Protein AF-A0A183HFY5-F1 (afdb_monomer)

Radius of gyration: 20.42 Å; Cα contacts (8 Å, |Δi|>4): 130; chains: 1; bounding box: 61×37×56 Å

Secondary structure (DSSP, 8-state):
---------PEEEEEEEE-SSEEEEEEEEE-GGG-BTTB--EEEEEEEEEE-------SSHHHHHHHHHHHHHHHHHHHHHHHS---HHHHHHHHHHHHHHHHHHHHHS-TT-H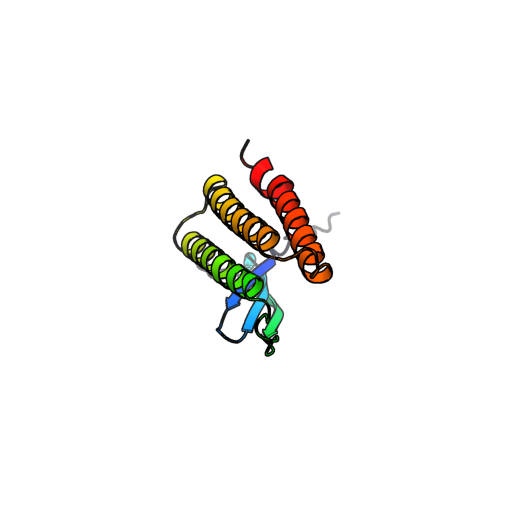HHHHHHHHHHHHHHHHIIIIIGGG--

Sequence (140 aa):
MQFCRSKFKAMRYAAVDASTSEIVVALSDIDETRSTDNVPIGNLVRAVSIKYVNQTIFKHPAMQLLVHESHSIFCRAQHNAKVLTLTVPDVLSYSLQYRSIIRSTLSMIPVSEFEIKESLATAELIWSLIEAIFIKTHGI

InterPro domains:
  IPR011502 Nucleoporin Nup85-like [PF07575] (55-137)

Organism: NCBI:txid387005

Nearest PDB structures (foldseek):
  7tdz-assembly1_C  TM=5.143E-01  e=2.577E-04  Xenopus laevis
  7wb4-assembly1_B  TM=5.418E-01  e=1.194E-03  Xenopus laevis
  4jgw-assembly1_A  TM=2.242E-01  e=2.886E-02  Mus musculus
  5jpq-assembly1_c  TM=5.428E-01  e=3.046E+00  Thermochaetoides thermophila
  1p35-assembly2_B-2  TM=3.690E-01  e=1.186E+00  Autographa californica nucleopolyhedrovirus

Mean predicted aligned error: 13.55 Å

Solvent-accessible surface area (backbone atoms only — not comparable to full-atom values): 8312 Å² total; per-residue (Å²): 135,83,85,82,78,81,75,78,74,69,49,77,46,77,48,75,51,76,59,100,55,33,38,38,41,37,34,27,40,38,40,74,90,68,37,58,95,88,47,84,37,59,49,80,73,48,74,47,76,50,65,63,63,91,63,75,70,57,84,50,68,53,55,42,49,41,50,54,57,44,49,54,51,52,53,50,52,53,52,45,55,75,76,40,89,74,48,62,70,56,54,48,51,54,50,51,54,47,51,50,45,52,54,54,34,54,72,69,50,56,79,89,48,46,71,64,44,50,55,50,50,52,50,51,51,54,47,54,49,49,44,51,69,71,44,55,65,71,68,113

Foldseek 3Di:
DDDPPPPPPFDKDWDWDDDPFWIKIWIWGWDPVPDDPNPTDTGTPDIDIDTPDPDPCPPDPLVNVLVVQLVVLVVVVVVCVVVHPDDLVNVLVSLVSNLVSLVVSLVVDDVVPVVVNVVSVVVSVVSVVCCVPPRVVVVD

pLDDT: mean 79.91, std 15.36, range [27.16, 94.5]

Structure (mmCIF, N/CA/C/O backbone):
data_AF-A0A183HFY5-F1
#
_entry.id   AF-A0A183HFY5-F1
#
loop_
_atom_site.group_PDB
_atom_site.id
_atom_site.type_symbol
_atom_site.label_atom_id
_atom_site.label_alt_id
_atom_site.label_comp_id
_atom_site.label_asym_id
_atom_site.label_entity_id
_atom_site.label_seq_id
_atom_site.pdbx_PDB_ins_code
_atom_site.Cartn_x
_atom_site.Cartn_y
_atom_site.Cartn_z
_atom_site.occupancy
_atom_site.B_iso_or_equiv
_atom_site.auth_seq_id
_atom_site.auth_comp_id
_atom_site.auth_asym_id
_atom_site.auth_atom_id
_atom_site.pdbx_PDB_model_num
ATOM 1 N N . MET A 1 1 ? 45.552 -25.638 -18.130 1.00 29.98 1 MET A N 1
ATOM 2 C CA . MET A 1 1 ? 45.047 -24.464 -18.871 1.00 29.98 1 MET A CA 1
ATOM 3 C C . MET A 1 1 ? 43.527 -24.526 -18.914 1.00 29.98 1 MET A C 1
ATOM 5 O O . MET A 1 1 ? 42.991 -25.563 -19.265 1.00 29.98 1 MET A O 1
ATOM 9 N N . GLN A 1 2 ? 42.901 -23.446 -18.436 1.00 30.80 2 GLN A N 1
ATOM 10 C CA . GLN A 1 2 ? 41.511 -22.985 -18.596 1.00 30.80 2 GLN A CA 1
ATOM 11 C C . GLN A 1 2 ? 40.372 -24.002 -18.806 1.00 30.80 2 GLN A C 1
ATOM 13 O O . GLN A 1 2 ? 40.044 -24.385 -19.923 1.00 30.80 2 GLN A O 1
ATOM 18 N N . PHE A 1 3 ? 39.632 -24.259 -17.722 1.00 27.16 3 PHE A N 1
ATOM 19 C CA . PHE A 1 3 ? 38.181 -24.440 -17.798 1.00 27.16 3 PHE A CA 1
ATOM 20 C C . PHE A 1 3 ? 37.525 -23.051 -17.827 1.00 27.16 3 PHE A C 1
ATOM 22 O O . PHE A 1 3 ? 37.429 -22.386 -16.795 1.00 27.16 3 PHE A O 1
ATOM 29 N N . CYS A 1 4 ? 37.064 -22.601 -18.994 1.00 30.91 4 CYS A N 1
ATOM 30 C CA . CYS A 1 4 ? 36.167 -21.449 -19.086 1.00 30.91 4 CYS A CA 1
ATOM 31 C C . CYS A 1 4 ? 34.761 -21.868 -18.632 1.00 30.91 4 CYS A C 1
ATOM 33 O O . CYS A 1 4 ? 33.968 -22.383 -19.415 1.00 30.91 4 CYS A O 1
ATOM 35 N N . ARG A 1 5 ? 34.433 -21.646 -17.353 1.00 32.53 5 ARG A N 1
ATOM 36 C CA . ARG A 1 5 ? 33.036 -21.606 -16.900 1.00 32.53 5 ARG A CA 1
ATOM 37 C C . ARG A 1 5 ? 32.451 -20.250 -17.280 1.00 32.53 5 ARG A C 1
ATOM 39 O O . ARG A 1 5 ? 32.616 -19.280 -16.547 1.00 32.53 5 ARG A O 1
ATOM 46 N N . SER A 1 6 ? 31.739 -20.204 -18.401 1.00 39.00 6 SER A N 1
ATOM 47 C CA . SER A 1 6 ? 30.746 -19.158 -18.626 1.00 39.00 6 SER A CA 1
ATOM 48 C C . SER A 1 6 ? 29.621 -19.350 -17.606 1.00 39.00 6 SER A C 1
ATOM 50 O O . SER A 1 6 ? 28.817 -20.274 -17.715 1.00 39.00 6 SER A O 1
ATOM 52 N N . LYS A 1 7 ? 29.608 -18.536 -16.547 1.00 43.38 7 LYS A N 1
ATOM 53 C CA . LYS A 1 7 ? 28.441 -18.397 -15.673 1.00 43.38 7 LYS A CA 1
ATOM 54 C C . LYS A 1 7 ? 27.588 -17.263 -16.234 1.00 43.38 7 LYS A C 1
ATOM 56 O O . LYS A 1 7 ? 27.646 -16.148 -15.722 1.00 43.38 7 LYS A O 1
ATOM 61 N N . PHE A 1 8 ? 26.796 -17.544 -17.267 1.00 49.91 8 PHE A N 1
ATOM 62 C CA . PHE A 1 8 ? 25.617 -16.720 -17.521 1.00 49.91 8 PHE A CA 1
ATOM 63 C C . PHE A 1 8 ? 24.715 -16.856 -16.291 1.00 49.91 8 PHE A C 1
ATOM 65 O O . PHE A 1 8 ? 24.263 -17.944 -15.933 1.00 49.91 8 PHE A O 1
ATOM 72 N N . LYS A 1 9 ? 24.566 -15.758 -15.554 1.00 53.03 9 LYS A N 1
ATOM 73 C CA . LYS A 1 9 ? 23.684 -15.672 -14.395 1.00 53.03 9 LYS A CA 1
ATOM 74 C C . LYS A 1 9 ? 22.259 -15.745 -14.941 1.00 53.03 9 LYS A C 1
ATOM 76 O O . LYS A 1 9 ? 21.808 -14.768 -15.522 1.00 53.03 9 LYS A O 1
ATOM 81 N N . ALA A 1 10 ? 21.589 -16.891 -14.795 1.00 58.78 10 ALA A N 1
ATOM 82 C CA . ALA A 1 10 ? 20.184 -17.028 -15.174 1.00 58.78 10 ALA A CA 1
ATOM 83 C C . ALA A 1 10 ? 19.383 -15.890 -14.522 1.00 58.78 10 ALA A C 1
ATOM 85 O O . ALA A 1 10 ? 19.401 -15.736 -13.294 1.00 58.78 10 ALA A O 1
ATOM 86 N N . MET A 1 11 ? 18.766 -15.041 -15.344 1.00 65.44 11 MET A N 1
ATOM 87 C CA . MET A 1 11 ? 17.916 -13.971 -14.844 1.00 65.44 11 MET A CA 1
ATOM 88 C C . MET A 1 11 ? 16.574 -14.572 -14.434 1.00 65.44 11 MET A C 1
ATOM 90 O O . MET A 1 11 ? 15.946 -15.319 -15.185 1.00 65.44 11 MET A O 1
ATOM 94 N N . ARG A 1 12 ? 16.157 -14.255 -13.208 1.00 76.56 12 ARG A N 1
ATOM 95 C CA . ARG A 1 12 ? 14.894 -14.708 -12.627 1.00 76.56 12 ARG A CA 1
ATOM 96 C C . ARG A 1 12 ? 13.826 -13.664 -12.848 1.00 76.56 12 ARG A C 1
ATOM 98 O O . ARG A 1 12 ? 14.014 -12.508 -12.479 1.00 76.56 12 ARG A O 1
ATOM 105 N N . TYR A 1 13 ? 12.696 -14.107 -13.368 1.00 79.19 13 TYR A N 1
ATOM 106 C CA . TYR A 1 13 ? 11.540 -13.267 -13.621 1.00 79.19 13 TYR A CA 1
ATOM 107 C C . TYR A 1 13 ? 10.343 -13.788 -12.842 1.00 79.19 13 TYR A C 1
ATOM 109 O O . TYR A 1 13 ? 10.203 -14.992 -12.625 1.00 79.19 13 TYR A O 1
ATOM 117 N N . ALA A 1 14 ? 9.484 -12.863 -12.427 1.00 82.31 14 ALA A N 1
ATOM 118 C CA . ALA A 1 14 ? 8.202 -13.163 -11.818 1.00 82.31 14 ALA A CA 1
ATOM 119 C C . ALA A 1 14 ? 7.092 -12.620 -12.720 1.00 82.31 14 ALA A C 1
ATOM 121 O O . ALA A 1 14 ? 7.087 -11.435 -13.048 1.00 82.31 14 ALA A O 1
ATOM 122 N N . ALA A 1 15 ? 6.157 -13.481 -13.099 1.00 82.12 15 ALA A N 1
ATOM 123 C CA . ALA A 1 15 ? 4.881 -13.092 -13.673 1.00 82.12 15 ALA A CA 1
ATOM 124 C C . ALA A 1 15 ? 3.807 -13.227 -12.594 1.00 82.12 15 ALA A C 1
ATOM 126 O O . ALA A 1 15 ? 3.800 -14.195 -11.831 1.00 82.12 15 ALA A O 1
ATOM 127 N N . VAL A 1 16 ? 2.916 -12.244 -12.520 1.00 82.31 16 VAL A N 1
ATOM 128 C CA . VAL A 1 16 ? 1.808 -12.238 -11.566 1.00 82.31 16 VAL A CA 1
ATOM 129 C C . VAL A 1 16 ? 0.518 -12.063 -12.343 1.00 82.31 16 VAL A C 1
ATOM 131 O O . VAL A 1 16 ? 0.392 -11.111 -13.115 1.00 82.31 16 VAL A O 1
ATOM 134 N N . ASP A 1 17 ? -0.425 -12.967 -12.112 1.00 80.00 17 ASP A N 1
ATOM 135 C CA . ASP A 1 17 ? -1.804 -12.837 -12.563 1.00 80.00 17 ASP A CA 1
ATOM 136 C C . ASP A 1 17 ? -2.738 -12.851 -11.352 1.00 80.00 17 ASP A C 1
ATOM 138 O O . ASP A 1 17 ? -2.482 -13.536 -10.361 1.00 80.00 17 ASP A O 1
ATOM 142 N N . ALA A 1 18 ? -3.794 -12.049 -11.402 1.00 78.31 18 ALA A N 1
ATOM 143 C CA . ALA A 1 18 ? -4.718 -11.872 -10.292 1.00 78.31 18 ALA A CA 1
ATOM 144 C C . ALA A 1 18 ? -6.157 -11.970 -10.794 1.00 78.31 18 ALA A C 1
ATOM 146 O O . ALA A 1 18 ? -6.572 -11.237 -11.690 1.00 78.31 18 ALA A O 1
ATOM 147 N N . SER A 1 19 ? -6.922 -12.863 -10.173 1.00 74.44 19 SER A N 1
ATOM 148 C CA . SER A 1 19 ? -8.364 -13.007 -10.352 1.00 74.44 19 SER A CA 1
ATOM 149 C C . SER A 1 19 ? -9.099 -12.576 -9.080 1.00 74.44 19 SER A C 1
ATOM 151 O O . SER A 1 19 ? -8.489 -12.253 -8.061 1.00 74.44 19 SER A O 1
ATOM 153 N N . THR A 1 20 ? -10.429 -12.612 -9.102 1.00 66.44 20 THR A N 1
ATOM 154 C CA . THR A 1 20 ? -11.260 -12.319 -7.924 1.00 66.44 20 THR A CA 1
ATOM 155 C C . THR A 1 20 ? -11.123 -13.352 -6.800 1.00 66.44 20 THR A C 1
ATOM 157 O O . THR A 1 20 ? -11.532 -13.075 -5.676 1.00 66.44 20 THR A O 1
ATOM 160 N N . SER A 1 21 ? -10.561 -14.535 -7.075 1.00 72.12 21 SER A N 1
ATOM 161 C CA . SER A 1 21 ? -10.477 -15.661 -6.130 1.00 72.12 21 SER A CA 1
ATOM 162 C C . SER A 1 21 ? -9.055 -16.150 -5.846 1.00 72.12 21 SER A C 1
ATOM 164 O O . SER A 1 21 ? -8.856 -16.934 -4.918 1.00 72.12 21 SER A O 1
ATOM 166 N N . GLU A 1 22 ? -8.055 -15.686 -6.594 1.00 78.19 22 GLU A N 1
ATOM 167 C CA . GLU A 1 22 ? -6.658 -16.055 -6.367 1.00 78.19 22 GLU A CA 1
ATOM 168 C C . GLU A 1 22 ? -5.666 -15.090 -7.020 1.00 78.19 22 GLU A C 1
ATOM 170 O O . GLU A 1 22 ? -5.964 -14.470 -8.041 1.00 78.19 22 GLU A O 1
ATOM 175 N N . ILE A 1 23 ? -4.457 -15.037 -6.459 1.00 82.00 23 ILE A N 1
ATOM 176 C CA . ILE A 1 23 ? -3.266 -14.493 -7.121 1.00 82.00 23 ILE A CA 1
ATOM 177 C C . ILE A 1 23 ? -2.354 -15.661 -7.484 1.00 82.00 23 ILE A C 1
ATOM 179 O O . ILE A 1 23 ? -1.986 -16.457 -6.620 1.00 82.00 23 ILE A O 1
ATOM 183 N N . VAL A 1 24 ? -1.938 -15.735 -8.742 1.00 85.44 24 VAL A N 1
ATOM 184 C CA . VAL A 1 24 ? -0.951 -16.696 -9.227 1.00 85.44 24 VAL A CA 1
ATOM 185 C C . VAL A 1 24 ? 0.366 -15.968 -9.460 1.00 85.44 24 VAL A C 1
ATOM 187 O O . VAL A 1 24 ? 0.446 -15.039 -10.258 1.00 85.44 24 VAL A O 1
ATOM 190 N N . VAL A 1 25 ? 1.418 -16.404 -8.768 1.00 87.31 25 VAL A N 1
ATOM 191 C CA . VAL A 1 25 ? 2.789 -15.920 -8.969 1.00 87.31 25 VAL A CA 1
ATOM 192 C C . VAL A 1 25 ? 3.610 -17.036 -9.597 1.00 87.31 25 VAL A C 1
ATOM 194 O O . VAL A 1 25 ? 3.815 -18.081 -8.978 1.00 87.31 25 VAL A O 1
ATOM 197 N N . ALA A 1 26 ? 4.096 -16.815 -10.814 1.00 88.94 26 ALA A N 1
ATOM 198 C CA . ALA A 1 26 ? 4.963 -17.730 -11.543 1.00 88.94 26 ALA A CA 1
ATOM 199 C C . ALA A 1 26 ? 6.387 -17.168 -11.610 1.00 88.94 26 ALA A C 1
ATOM 201 O O . ALA A 1 26 ? 6.613 -16.066 -12.097 1.00 88.94 26 ALA A O 1
ATOM 202 N N . LEU A 1 27 ? 7.352 -17.935 -11.116 1.00 88.75 27 LEU A N 1
ATOM 203 C CA . LEU A 1 27 ? 8.779 -17.655 -11.177 1.00 88.75 27 LEU A CA 1
ATOM 204 C C . LEU A 1 27 ? 9.402 -18.489 -12.287 1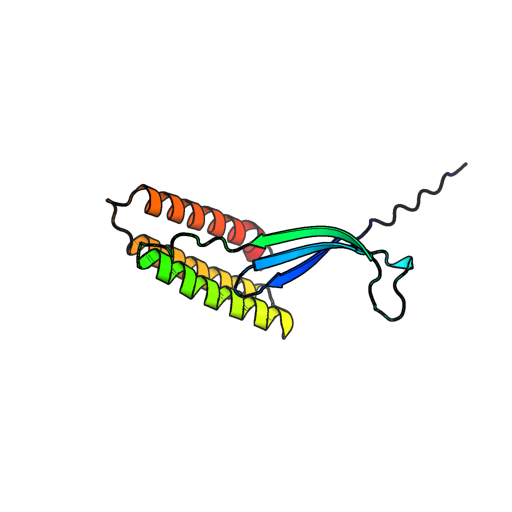.00 88.75 27 LEU A C 1
ATOM 206 O O . LEU A 1 27 ? 9.244 -19.711 -12.289 1.00 88.75 27 LEU A O 1
ATOM 210 N N . SER A 1 28 ? 10.160 -17.844 -13.165 1.00 87.38 28 SER A N 1
ATOM 211 C CA . SER A 1 28 ? 10.832 -18.489 -14.292 1.00 87.38 28 SER A CA 1
ATOM 212 C C . SER A 1 28 ? 12.292 -18.057 -14.382 1.00 87.38 28 SER A C 1
ATOM 214 O O . SER A 1 28 ? 12.623 -16.900 -14.117 1.00 87.38 28 SER A O 1
ATOM 216 N N . ASP A 1 29 ? 13.154 -18.988 -14.782 1.00 86.94 29 ASP A N 1
ATOM 217 C CA . ASP A 1 29 ? 14.530 -18.709 -15.186 1.00 86.94 29 ASP A CA 1
ATOM 218 C C . ASP A 1 29 ? 14.519 -18.501 -16.704 1.00 86.94 29 ASP A C 1
ATOM 220 O O . ASP A 1 29 ? 14.163 -19.416 -17.453 1.00 86.94 29 ASP A O 1
ATOM 224 N N . ILE A 1 30 ? 14.864 -17.299 -17.161 1.00 80.06 30 ILE A N 1
ATOM 225 C CA . ILE A 1 30 ? 14.904 -16.984 -18.593 1.00 80.06 30 ILE A CA 1
ATOM 226 C C . ILE A 1 30 ? 16.308 -17.259 -19.123 1.00 80.06 30 ILE A C 1
ATOM 228 O O . ILE A 1 30 ? 17.308 -16.863 -18.519 1.00 80.06 30 ILE A O 1
ATOM 232 N N . ASP A 1 31 ? 16.363 -17.963 -20.253 1.00 78.69 31 ASP A N 1
ATOM 233 C CA . ASP A 1 31 ? 17.591 -18.250 -20.978 1.00 78.69 31 ASP A CA 1
ATOM 234 C C . ASP A 1 31 ? 17.672 -17.331 -22.197 1.00 78.69 31 ASP A C 1
ATOM 236 O O . ASP A 1 31 ? 17.078 -17.586 -23.248 1.00 78.69 31 ASP A O 1
ATOM 240 N N . GLU A 1 32 ? 18.418 -16.238 -22.047 1.00 70.56 32 GLU A N 1
ATOM 241 C CA . GLU A 1 32 ? 18.610 -15.243 -23.104 1.00 70.56 32 GLU A CA 1
ATOM 242 C C . GLU A 1 32 ? 19.211 -15.850 -24.378 1.00 70.56 32 GLU A C 1
ATOM 244 O O . GLU A 1 32 ? 18.944 -15.354 -25.468 1.00 70.56 32 GLU A O 1
ATOM 249 N N . THR A 1 33 ? 19.956 -16.958 -24.273 1.00 72.06 33 THR A N 1
ATOM 250 C CA . THR A 1 33 ? 20.569 -17.618 -25.437 1.00 72.06 33 THR A CA 1
ATOM 251 C C . THR A 1 33 ? 19.553 -18.330 -26.329 1.00 72.06 33 THR A C 1
ATOM 253 O O . THR A 1 33 ? 19.836 -18.60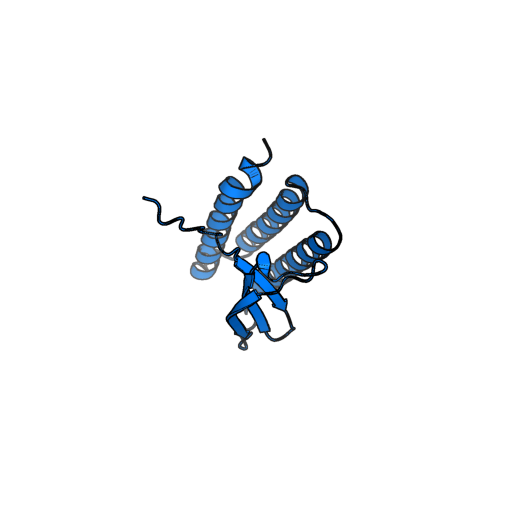1 -27.495 1.00 72.06 33 THR A O 1
ATOM 256 N N . ARG A 1 34 ? 18.361 -18.622 -25.794 1.00 68.19 34 ARG A N 1
ATOM 257 C CA . ARG A 1 34 ? 17.250 -19.269 -26.506 1.00 68.19 34 ARG A CA 1
ATOM 258 C C . ARG A 1 34 ? 16.178 -18.276 -26.945 1.00 68.19 34 ARG A C 1
ATOM 260 O O . ARG A 1 34 ? 15.266 -18.662 -27.671 1.00 68.19 34 ARG A O 1
ATOM 267 N N . SER A 1 35 ? 16.271 -17.022 -26.510 1.00 68.38 35 SER A N 1
ATOM 268 C CA . SER A 1 35 ? 15.337 -15.965 -26.885 1.00 68.38 35 SER A CA 1
ATOM 269 C C . SER A 1 35 ? 15.569 -15.570 -28.346 1.00 68.38 35 SER A C 1
ATOM 271 O O . SER A 1 35 ? 16.647 -15.105 -28.709 1.00 68.38 35 SER A O 1
ATOM 273 N N . THR A 1 36 ? 14.565 -15.773 -29.196 1.00 65.12 36 THR A N 1
ATOM 274 C CA . THR A 1 36 ? 14.542 -15.292 -30.587 1.00 65.12 36 THR A CA 1
ATOM 275 C C . THR A 1 36 ? 13.385 -14.305 -30.728 1.00 65.12 36 THR A C 1
ATOM 277 O O . THR A 1 36 ? 12.356 -14.457 -30.071 1.00 65.12 36 THR A O 1
ATOM 280 N N . ASP A 1 37 ? 13.584 -13.240 -31.505 1.00 66.25 37 ASP A N 1
ATOM 281 C CA . ASP A 1 37 ? 12.571 -12.209 -31.783 1.00 66.25 37 ASP A CA 1
ATOM 282 C C . ASP A 1 37 ? 11.951 -11.530 -30.544 1.00 66.25 37 ASP A C 1
ATOM 284 O O . ASP A 1 37 ? 10.760 -11.226 -30.510 1.00 66.25 37 ASP A O 1
ATOM 288 N N . ASN A 1 38 ? 12.763 -11.263 -29.512 1.00 63.56 38 ASN A N 1
ATOM 289 C CA . ASN A 1 38 ? 12.338 -10.652 -28.240 1.00 63.56 38 ASN A CA 1
ATOM 290 C C . ASN A 1 38 ? 11.253 -11.436 -27.479 1.00 63.56 38 ASN A C 1
ATOM 292 O O . ASN A 1 38 ? 10.639 -10.889 -26.562 1.00 63.56 38 ASN A O 1
ATOM 296 N N . VAL A 1 39 ? 11.025 -12.708 -27.817 1.00 70.00 39 VAL A N 1
ATOM 297 C CA . VAL A 1 39 ? 10.155 -13.594 -27.044 1.00 70.00 39 VAL A CA 1
ATOM 298 C C . VAL A 1 39 ? 11.022 -14.335 -26.028 1.00 70.00 39 VAL A C 1
ATOM 300 O O . VAL A 1 39 ? 11.748 -15.258 -26.406 1.00 70.00 39 VAL A O 1
ATOM 303 N N . PRO A 1 40 ? 10.983 -13.957 -24.737 1.00 68.38 40 PRO A N 1
ATOM 304 C CA . PRO A 1 40 ? 11.806 -14.613 -23.740 1.00 68.38 40 PRO A CA 1
ATOM 305 C C . PRO A 1 40 ? 11.395 -16.079 -23.578 1.00 68.38 40 PRO A C 1
ATOM 307 O O . PRO A 1 40 ? 10.263 -16.391 -23.204 1.00 68.38 40 PRO A O 1
ATOM 310 N N . ILE A 1 41 ? 12.343 -16.982 -23.828 1.00 77.81 41 ILE A N 1
ATOM 311 C CA . ILE A 1 41 ? 12.184 -18.420 -23.610 1.00 77.81 41 ILE A CA 1
ATOM 312 C C . ILE A 1 41 ? 12.872 -18.780 -22.294 1.00 77.81 41 ILE A C 1
ATOM 314 O O . ILE A 1 41 ? 14.046 -18.488 -22.077 1.00 77.81 41 ILE A O 1
ATOM 318 N N . GLY A 1 42 ? 12.130 -19.417 -21.394 1.00 79.12 42 GLY A N 1
ATOM 319 C CA . GLY A 1 42 ? 12.614 -19.772 -20.068 1.00 79.12 42 GLY A CA 1
ATOM 320 C C . GLY A 1 42 ? 11.941 -21.017 -19.518 1.00 79.12 42 GLY A C 1
ATOM 321 O O . GLY A 1 42 ? 10.945 -21.498 -20.059 1.00 79.12 42 GLY A O 1
ATOM 322 N N . ASN A 1 43 ? 12.491 -21.533 -18.425 1.00 83.38 43 ASN A N 1
ATOM 323 C CA . ASN A 1 43 ? 11.913 -22.654 -17.698 1.00 83.38 43 ASN A CA 1
ATOM 324 C C . ASN A 1 43 ? 11.144 -22.125 -16.486 1.00 83.38 43 ASN A C 1
ATOM 326 O O . ASN A 1 43 ? 11.681 -21.343 -15.698 1.00 83.38 43 ASN A O 1
ATOM 330 N N . LEU A 1 44 ? 9.901 -22.581 -16.312 1.00 84.94 44 LEU A N 1
ATOM 331 C CA . LEU A 1 44 ? 9.146 -22.332 -15.087 1.00 84.94 44 LEU A CA 1
ATOM 332 C C . LEU A 1 44 ? 9.874 -22.999 -13.913 1.00 84.94 44 LEU A C 1
ATOM 334 O O . LEU A 1 44 ? 10.073 -24.212 -13.901 1.00 84.94 44 LEU A O 1
ATOM 338 N N . VAL A 1 45 ? 10.247 -22.204 -12.918 1.00 90.19 45 VAL A N 1
ATOM 339 C CA . VAL A 1 45 ? 10.896 -22.670 -11.687 1.00 90.19 45 VAL A CA 1
ATOM 340 C C . VAL A 1 45 ? 9.843 -23.079 -10.668 1.00 90.19 45 VAL A C 1
ATOM 342 O O . VAL A 1 45 ? 9.934 -24.139 -10.051 1.00 90.19 45 VAL A O 1
ATOM 345 N N . ARG A 1 46 ? 8.850 -22.212 -10.447 1.00 85.75 46 ARG A N 1
ATOM 346 C CA . ARG A 1 46 ? 7.799 -22.426 -9.450 1.00 85.75 46 ARG A CA 1
ATOM 347 C C . ARG A 1 46 ? 6.590 -21.565 -9.768 1.00 85.75 46 ARG A C 1
ATOM 349 O O . ARG A 1 46 ? 6.751 -20.386 -10.042 1.00 85.75 46 ARG A O 1
ATOM 356 N N . ALA A 1 47 ? 5.394 -22.117 -9.621 1.00 87.31 47 ALA A N 1
ATOM 357 C CA . ALA A 1 47 ? 4.169 -21.333 -9.542 1.00 87.31 47 ALA A CA 1
ATOM 358 C C . ALA A 1 47 ? 3.537 -21.510 -8.158 1.00 87.31 47 ALA A C 1
ATOM 360 O O . ALA A 1 47 ? 3.521 -22.616 -7.61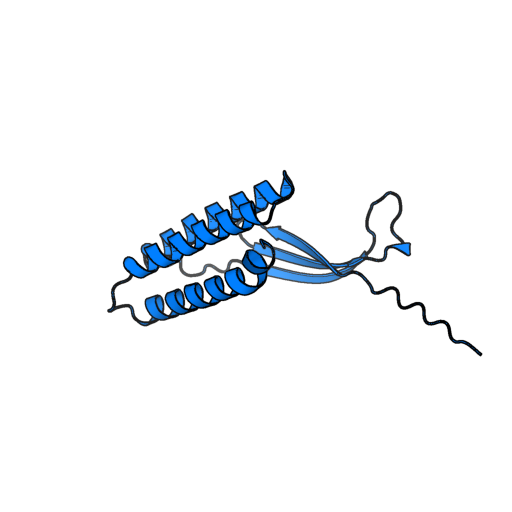5 1.00 87.31 47 ALA A O 1
ATOM 361 N N . VAL A 1 48 ? 3.044 -20.420 -7.580 1.00 84.44 48 VAL A N 1
ATOM 362 C CA . VAL A 1 48 ? 2.295 -20.416 -6.324 1.00 84.44 48 VAL A CA 1
ATOM 363 C C . VAL A 1 48 ? 0.945 -19.770 -6.599 1.00 84.44 48 VAL A C 1
ATOM 365 O O . VAL A 1 48 ? 0.898 -18.617 -7.020 1.00 84.44 48 VAL A O 1
ATOM 368 N N . SER A 1 49 ? -0.140 -20.510 -6.364 1.00 83.50 49 SER A N 1
ATOM 369 C CA . SER A 1 49 ? -1.488 -19.939 -6.279 1.00 83.50 49 SER A CA 1
ATOM 370 C C . SER A 1 49 ? -1.774 -19.612 -4.816 1.00 83.50 49 SER A C 1
ATOM 372 O O . SER A 1 49 ? -1.704 -20.474 -3.936 1.00 83.50 49 SER A O 1
ATOM 374 N N . ILE A 1 50 ? -2.061 -18.343 -4.563 1.00 81.44 50 ILE A N 1
ATOM 375 C CA . ILE A 1 50 ? -2.541 -17.830 -3.291 1.00 81.44 50 ILE A CA 1
ATOM 376 C C . ILE A 1 50 ? -4.050 -17.696 -3.444 1.00 81.44 50 ILE A C 1
ATOM 378 O O . ILE A 1 50 ? -4.548 -16.703 -3.975 1.00 81.44 50 ILE A O 1
ATOM 382 N N . LYS A 1 51 ? -4.779 -18.724 -3.008 1.00 78.81 51 LYS A N 1
ATOM 383 C CA . LYS A 1 51 ? -6.241 -18.705 -3.018 1.00 78.81 51 LYS A CA 1
ATOM 384 C C . LYS A 1 51 ? -6.752 -17.757 -1.945 1.00 78.81 51 LYS A C 1
ATOM 386 O O . LYS A 1 51 ? -6.358 -17.870 -0.781 1.00 78.81 51 LYS A O 1
ATOM 391 N N . TYR A 1 52 ? -7.689 -16.893 -2.316 1.00 63.28 52 TYR A N 1
ATOM 392 C CA . TYR A 1 52 ? -8.537 -16.216 -1.350 1.00 63.28 52 TYR A CA 1
ATOM 393 C C . TYR A 1 52 ? -9.471 -17.273 -0.751 1.00 63.28 52 TYR A C 1
ATOM 395 O O . TYR A 1 52 ? -10.571 -17.528 -1.234 1.00 63.28 52 TYR A O 1
ATOM 403 N N . VAL A 1 53 ? -9.008 -17.958 0.299 1.00 58.81 53 VAL A N 1
ATOM 404 C CA . VAL A 1 53 ? -9.921 -18.632 1.231 1.00 58.81 53 VAL A CA 1
ATOM 405 C C . VAL A 1 53 ? -10.877 -17.550 1.727 1.00 58.81 53 VAL A C 1
ATOM 407 O O . VAL A 1 53 ? -10.423 -16.416 1.857 1.00 58.81 53 VAL A O 1
ATOM 410 N N . ASN A 1 54 ? -12.154 -17.867 1.980 1.00 55.78 54 ASN A N 1
ATOM 411 C CA . ASN A 1 54 ? -13.112 -16.976 2.651 1.00 55.78 54 ASN A CA 1
ATOM 412 C C . ASN A 1 54 ? -12.539 -16.545 4.012 1.00 55.78 54 ASN A C 1
ATOM 414 O O . ASN A 1 54 ? -12.897 -17.065 5.067 1.00 55.78 54 ASN A O 1
ATOM 418 N N . GLN A 1 55 ? -11.588 -15.619 3.974 1.00 50.50 55 GLN A N 1
ATOM 419 C CA . GLN A 1 55 ? -11.098 -14.865 5.090 1.00 50.50 55 GLN A CA 1
ATOM 420 C C . GLN A 1 55 ? -12.341 -14.149 5.549 1.00 50.50 55 GLN A C 1
ATOM 422 O O . GLN A 1 55 ? -12.996 -13.473 4.756 1.00 50.50 55 GLN A O 1
ATOM 427 N N . THR A 1 56 ? -12.720 -14.406 6.793 1.00 52.94 56 THR A N 1
ATOM 428 C CA . THR A 1 56 ? -13.734 -13.641 7.502 1.00 52.94 56 THR A CA 1
ATOM 429 C C . THR A 1 56 ? -13.617 -12.193 7.057 1.00 52.94 56 THR A C 1
ATOM 431 O O . THR A 1 56 ? -12.626 -11.544 7.399 1.00 52.94 56 THR A O 1
ATOM 434 N N . ILE A 1 57 ? -14.566 -11.748 6.224 1.00 66.88 57 ILE A N 1
ATOM 435 C CA . ILE A 1 57 ? -14.651 -10.380 5.713 1.00 66.88 57 ILE A CA 1
ATOM 436 C C . ILE A 1 57 ? -14.399 -9.509 6.930 1.00 66.88 57 ILE A C 1
ATOM 438 O O . ILE A 1 57 ? -15.110 -9.687 7.922 1.00 66.88 57 ILE A O 1
ATOM 442 N N . PHE A 1 58 ? -13.316 -8.724 6.911 1.00 70.56 58 PHE A N 1
ATOM 443 C CA . PHE A 1 58 ? -12.819 -7.998 8.079 1.00 70.56 58 PHE A CA 1
ATOM 444 C C . PHE A 1 58 ? -14.002 -7.479 8.896 1.00 70.56 58 PHE A C 1
ATOM 446 O O . PHE A 1 58 ? -14.780 -6.678 8.393 1.00 70.56 58 PHE A O 1
ATOM 453 N N . LYS A 1 59 ? -14.230 -8.000 10.107 1.00 76.56 59 LYS A N 1
ATOM 454 C CA . LYS A 1 59 ? -15.477 -7.684 10.831 1.00 76.56 59 LYS A CA 1
ATOM 455 C C . LYS A 1 59 ? -15.509 -6.227 11.285 1.00 76.56 59 LYS A C 1
ATOM 457 O O . LYS A 1 59 ? -16.579 -5.645 11.417 1.00 76.56 59 LYS A O 1
ATOM 462 N N . HIS A 1 60 ? -14.329 -5.655 11.514 1.00 83.12 60 HIS A N 1
ATOM 463 C CA . HIS A 1 60 ? -14.175 -4.282 11.955 1.00 83.12 60 HIS A CA 1
ATOM 464 C C . HIS A 1 60 ? -14.335 -3.310 10.767 1.00 83.12 60 HIS A C 1
ATOM 466 O O . HIS A 1 60 ? -13.562 -3.410 9.808 1.00 83.12 60 HIS A O 1
ATOM 472 N N . PRO A 1 61 ? -15.268 -2.339 10.821 1.00 85.62 61 PRO A N 1
ATOM 473 C CA . PRO A 1 61 ? -15.522 -1.406 9.719 1.00 85.62 61 PRO A CA 1
ATOM 474 C C . PRO A 1 61 ? -14.278 -0.641 9.256 1.00 85.62 61 PRO A C 1
ATOM 476 O O . PRO A 1 61 ? -14.047 -0.504 8.057 1.00 85.62 61 PRO A O 1
ATOM 479 N N . ALA A 1 62 ? -13.416 -0.214 10.187 1.00 87.69 62 ALA A N 1
ATOM 480 C CA . ALA A 1 62 ? -12.183 0.486 9.818 1.00 87.69 62 ALA A CA 1
ATOM 481 C C . ALA A 1 62 ? -11.214 -0.418 9.033 1.00 87.69 62 ALA A C 1
ATOM 483 O O . ALA A 1 62 ? -10.524 0.052 8.137 1.00 87.69 62 ALA A O 1
ATOM 484 N N . MET A 1 63 ? -11.205 -1.728 9.305 1.00 88.50 63 MET A N 1
ATOM 485 C CA . MET A 1 63 ? -10.360 -2.674 8.569 1.00 88.50 63 MET A CA 1
ATOM 486 C C . MET A 1 63 ? -10.910 -2.957 7.167 1.00 88.50 63 MET A C 1
ATOM 488 O O . MET A 1 63 ? -10.132 -3.123 6.231 1.00 88.50 63 MET A O 1
ATOM 492 N N . GLN A 1 64 ? -12.236 -2.957 6.993 1.00 87.06 64 GLN A N 1
ATOM 493 C CA . GLN A 1 64 ? -12.848 -3.020 5.660 1.00 87.06 64 GLN A CA 1
ATOM 494 C C . GLN A 1 64 ? -12.472 -1.793 4.828 1.00 87.06 64 GLN A C 1
ATOM 496 O O . GLN A 1 64 ? -12.080 -1.929 3.671 1.00 87.06 64 GLN A O 1
ATOM 501 N N . LEU A 1 65 ? -12.546 -0.608 5.438 1.00 86.38 65 LEU A N 1
ATOM 502 C CA . LEU A 1 65 ? -12.202 0.650 4.785 1.00 86.38 65 LEU A CA 1
ATOM 503 C C . LEU A 1 65 ? -10.713 0.706 4.426 1.00 86.38 65 LEU A C 1
ATOM 505 O O . LEU A 1 65 ? -10.376 1.039 3.293 1.00 86.38 65 LEU A O 1
ATOM 509 N N . LEU A 1 66 ? -9.833 0.274 5.337 1.00 91.19 66 LEU A N 1
ATOM 510 C CA . LEU A 1 66 ? -8.403 0.115 5.067 1.00 91.19 66 LEU A CA 1
ATOM 511 C C . LEU A 1 66 ? -8.170 -0.729 3.816 1.00 91.19 66 LEU A C 1
ATOM 513 O O . LEU A 1 66 ? -7.444 -0.308 2.922 1.00 91.19 66 LEU A O 1
ATOM 517 N N . VAL A 1 67 ? -8.785 -1.907 3.738 1.00 89.25 67 VAL A N 1
ATOM 518 C CA . VAL A 1 67 ? -8.582 -2.844 2.625 1.00 89.25 67 VAL A CA 1
ATOM 519 C C . VAL A 1 67 ? -9.114 -2.270 1.319 1.00 89.25 67 VAL A C 1
ATOM 521 O O . VAL A 1 67 ? -8.418 -2.335 0.309 1.00 89.25 67 VAL A O 1
ATOM 524 N N . HIS A 1 68 ? -10.304 -1.671 1.343 1.00 87.31 68 HIS A N 1
ATOM 525 C CA . HIS A 1 68 ? -10.916 -1.055 0.169 1.00 87.31 68 HIS A CA 1
ATOM 526 C C . HIS A 1 68 ? -10.046 0.070 -0.411 1.00 87.31 68 HIS A C 1
ATOM 528 O O . HIS A 1 68 ? -9.696 0.051 -1.594 1.00 87.31 68 HIS A O 1
ATOM 534 N N . GLU A 1 69 ? -9.636 1.019 0.431 1.00 90.94 69 GLU A N 1
ATOM 535 C CA . GLU A 1 69 ? -8.828 2.163 0.007 1.00 90.94 69 GLU A CA 1
ATOM 536 C C . GLU A 1 69 ? -7.419 1.733 -0.425 1.00 90.94 69 GLU A C 1
ATOM 538 O O . GLU A 1 69 ? -6.897 2.194 -1.444 1.00 90.94 69 GLU A O 1
ATOM 543 N N . SER A 1 70 ? -6.821 0.778 0.292 1.00 90.69 70 SER A N 1
ATOM 544 C CA . SER A 1 70 ? -5.517 0.213 -0.066 1.00 90.69 70 SER A CA 1
ATOM 545 C C . SER A 1 70 ? -5.563 -0.491 -1.418 1.00 90.69 70 SER A C 1
ATOM 547 O O . SER A 1 70 ? -4.693 -0.276 -2.260 1.00 90.69 70 SER A O 1
ATOM 549 N N . HIS A 1 71 ? -6.599 -1.296 -1.657 1.00 88.00 71 HIS A N 1
ATOM 550 C CA . HIS A 1 71 ? -6.803 -1.980 -2.928 1.00 88.00 71 HIS A CA 1
ATOM 551 C C . HIS A 1 71 ? -6.923 -0.982 -4.086 1.00 88.00 71 HIS A C 1
ATOM 553 O O . HIS A 1 71 ? -6.247 -1.139 -5.100 1.00 88.00 71 HIS A O 1
ATOM 559 N N . SER A 1 72 ? -7.699 0.094 -3.911 1.00 87.06 72 SER A N 1
ATOM 560 C CA . SER A 1 72 ? -7.822 1.170 -4.904 1.00 87.06 72 SER A CA 1
ATOM 561 C C . SER A 1 72 ? -6.464 1.785 -5.274 1.00 87.06 72 SER A C 1
ATOM 563 O O . SER A 1 72 ? -6.151 1.959 -6.457 1.00 87.06 72 SER A O 1
ATOM 565 N N . ILE A 1 73 ? -5.608 2.050 -4.280 1.00 91.94 73 ILE A N 1
ATOM 566 C CA . ILE A 1 73 ? -4.245 2.555 -4.505 1.00 91.94 73 ILE A CA 1
ATOM 567 C C . ILE A 1 73 ? -3.403 1.556 -5.291 1.00 91.94 73 ILE A C 1
ATOM 569 O O . ILE A 1 73 ? -2.777 1.941 -6.280 1.00 91.94 73 ILE A O 1
ATOM 573 N N . PHE A 1 74 ? -3.391 0.285 -4.884 1.00 90.38 74 PHE A N 1
ATOM 574 C CA . PHE A 1 74 ? -2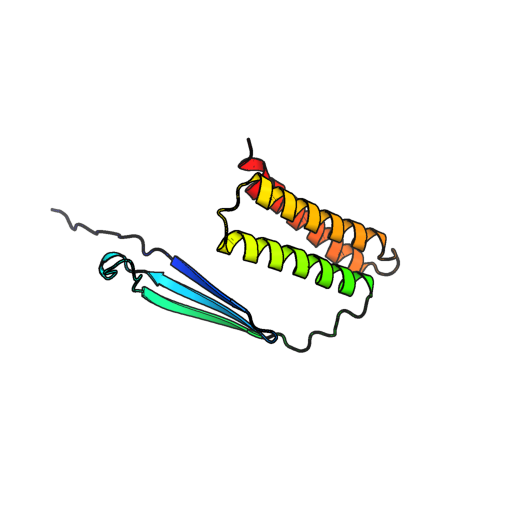.587 -0.733 -5.556 1.00 90.38 74 PHE A CA 1
ATOM 575 C C . PHE A 1 74 ? -3.043 -0.961 -6.996 1.00 90.38 74 PHE A C 1
ATOM 577 O O . PHE A 1 74 ? -2.198 -1.008 -7.888 1.00 90.38 74 PHE A O 1
ATOM 584 N N . CYS A 1 75 ? -4.351 -1.016 -7.253 1.00 86.50 75 CYS A N 1
ATOM 585 C CA . CYS A 1 75 ? -4.883 -1.131 -8.609 1.00 86.50 75 CYS A CA 1
ATOM 586 C C . CYS A 1 75 ? -4.455 0.044 -9.489 1.00 86.50 75 CYS A C 1
ATOM 588 O O . CYS A 1 75 ? -4.013 -0.167 -10.617 1.00 86.50 75 CYS A O 1
ATOM 590 N N . ARG A 1 76 ? -4.531 1.278 -8.975 1.00 91.69 76 ARG A N 1
ATOM 591 C CA . ARG A 1 76 ? -4.075 2.474 -9.702 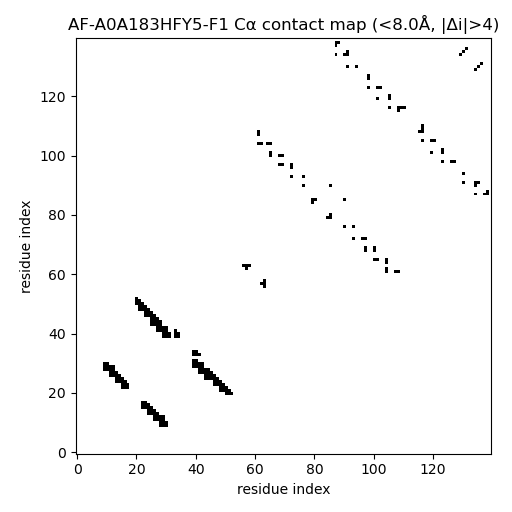1.00 91.69 76 ARG A CA 1
ATOM 592 C C . ARG A 1 76 ? -2.572 2.444 -9.964 1.00 91.69 76 ARG A C 1
ATOM 594 O O . ARG A 1 76 ? -2.151 2.695 -11.089 1.00 91.69 76 ARG A O 1
ATOM 601 N N . ALA A 1 77 ? -1.767 2.097 -8.963 1.00 88.75 77 ALA A N 1
ATOM 602 C CA . ALA A 1 77 ? -0.319 1.993 -9.109 1.00 88.75 77 ALA A CA 1
ATOM 603 C C . ALA A 1 77 ? 0.071 0.925 -10.143 1.00 88.75 77 ALA A C 1
ATOM 605 O O . ALA A 1 77 ? 0.900 1.184 -11.010 1.00 88.75 77 ALA A O 1
ATOM 606 N N . GLN A 1 78 ? -0.570 -0.247 -10.106 1.00 87.69 78 GLN A N 1
ATOM 607 C CA . GLN A 1 78 ? -0.349 -1.324 -11.073 1.00 87.69 78 GLN A CA 1
ATOM 608 C C . GLN A 1 78 ? -0.799 -0.945 -12.481 1.00 87.69 78 GLN A C 1
ATOM 610 O O . GLN A 1 78 ? -0.083 -1.215 -13.442 1.00 87.69 78 GLN A O 1
ATOM 615 N N . HIS A 1 79 ? -1.977 -0.334 -12.616 1.00 88.19 79 HIS A N 1
ATOM 616 C CA . HIS A 1 79 ? -2.459 0.151 -13.903 1.00 88.19 79 HIS A CA 1
ATOM 617 C C . HIS A 1 79 ? -1.468 1.154 -14.495 1.00 88.19 79 HIS A C 1
ATOM 619 O O . HIS A 1 79 ? -1.008 0.971 -15.620 1.00 88.19 79 HIS A O 1
ATOM 625 N N . ASN A 1 80 ? -1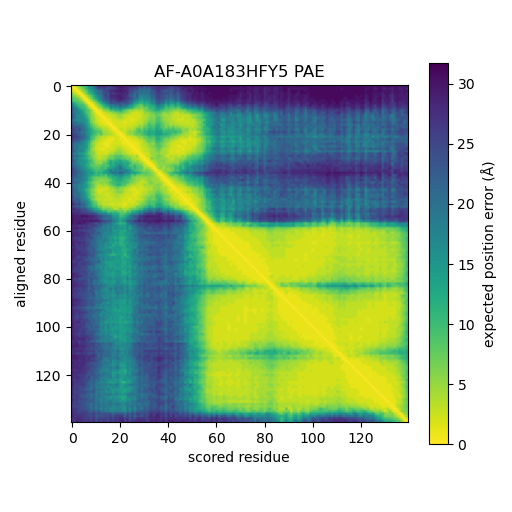.051 2.147 -13.707 1.00 88.12 80 ASN A N 1
ATOM 626 C CA . ASN A 1 80 ? -0.087 3.138 -14.163 1.00 88.12 80 ASN A CA 1
ATOM 627 C C . ASN A 1 80 ? 1.265 2.511 -14.498 1.00 88.12 80 ASN A C 1
ATOM 629 O O . ASN A 1 80 ? 1.816 2.873 -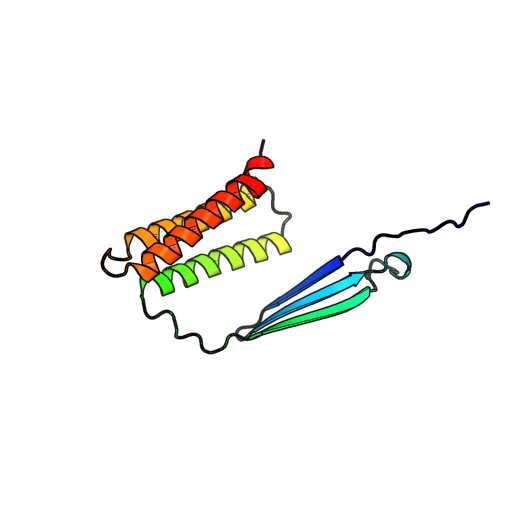15.522 1.00 88.12 80 ASN A O 1
ATOM 633 N N . ALA A 1 81 ? 1.764 1.542 -13.726 1.00 84.56 81 ALA A N 1
ATOM 634 C CA . ALA A 1 81 ? 3.012 0.838 -14.036 1.00 84.56 81 ALA A CA 1
ATOM 635 C C . ALA A 1 81 ? 2.968 0.049 -15.356 1.00 84.56 81 ALA A C 1
ATOM 637 O O . ALA A 1 81 ? 4.009 -0.187 -15.963 1.00 84.56 81 ALA A O 1
ATOM 638 N N . LYS A 1 82 ? 1.778 -0.384 -15.795 1.00 81.38 82 LYS A N 1
ATOM 639 C CA . LYS A 1 82 ? 1.589 -1.072 -17.082 1.00 81.38 82 LYS A CA 1
ATOM 640 C C . LYS A 1 82 ? 1.508 -0.101 -18.261 1.00 81.38 82 LYS A C 1
ATOM 642 O O . LYS A 1 82 ? 1.870 -0.478 -19.370 1.00 81.38 82 LYS A O 1
ATOM 647 N N . VAL A 1 83 ? 0.994 1.109 -18.038 1.00 82.19 83 VAL A N 1
ATOM 648 C CA . VAL A 1 83 ? 0.744 2.107 -19.095 1.00 82.19 83 VAL A CA 1
ATOM 649 C C . VAL A 1 83 ? 1.893 3.113 -19.216 1.00 82.19 83 VAL A C 1
ATOM 651 O O . VAL A 1 83 ? 2.156 3.627 -20.300 1.00 82.19 83 VAL A O 1
ATOM 654 N N . LEU A 1 84 ? 2.582 3.400 -18.114 1.00 86.69 84 LEU A N 1
ATOM 655 C CA . LEU A 1 84 ? 3.598 4.437 -17.974 1.00 86.69 84 LEU A CA 1
ATOM 656 C C . LEU A 1 84 ? 4.779 3.906 -17.153 1.00 86.69 84 LEU A C 1
ATOM 658 O O . LEU A 1 84 ? 4.615 3.120 -16.218 1.00 86.69 84 LEU A O 1
ATOM 662 N N . THR A 1 85 ? 5.980 4.401 -17.439 1.00 85.69 85 THR A N 1
ATOM 663 C CA . THR A 1 85 ? 7.129 4.185 -16.555 1.00 85.69 85 THR A CA 1
ATOM 664 C C . THR A 1 85 ? 6.958 5.042 -15.304 1.00 85.69 85 THR A C 1
ATOM 666 O O . THR A 1 85 ? 7.007 6.267 -15.387 1.00 85.69 85 THR A O 1
ATOM 669 N N . LEU A 1 86 ? 6.762 4.410 -14.145 1.00 85.69 86 LEU A N 1
ATOM 670 C CA . LEU A 1 86 ? 6.657 5.122 -12.871 1.00 85.69 86 LEU A CA 1
ATOM 671 C C . LEU A 1 86 ? 8.011 5.695 -12.449 1.00 85.69 86 LEU A C 1
ATOM 673 O O . LEU A 1 86 ? 9.017 4.984 -12.413 1.00 85.69 86 LEU A O 1
ATOM 677 N N . THR A 1 87 ? 8.019 6.970 -12.073 1.00 89.50 87 THR A N 1
ATOM 678 C CA . THR A 1 87 ? 9.181 7.625 -11.469 1.00 89.50 87 THR A CA 1
ATOM 679 C C . THR A 1 87 ? 9.184 7.446 -9.948 1.00 89.50 87 THR A C 1
ATOM 681 O O . THR A 1 87 ? 8.168 7.101 -9.338 1.00 89.50 87 THR A O 1
ATOM 684 N N . VAL A 1 88 ? 10.324 7.703 -9.298 1.00 86.44 88 VAL A N 1
ATOM 685 C CA . VAL A 1 88 ? 10.430 7.651 -7.827 1.00 86.44 88 VAL A CA 1
ATOM 686 C C . VAL A 1 88 ? 9.393 8.561 -7.133 1.00 86.44 88 VAL A C 1
ATOM 688 O O . VAL A 1 88 ? 8.744 8.084 -6.199 1.00 86.44 88 VAL A O 1
ATOM 691 N N . PRO A 1 89 ? 9.149 9.814 -7.579 1.00 88.94 89 PRO A N 1
ATOM 692 C CA . PRO A 1 89 ? 8.061 10.644 -7.054 1.00 88.94 89 PRO A CA 1
ATOM 693 C C . PRO A 1 89 ? 6.665 10.018 -7.157 1.00 88.94 89 PRO A C 1
ATOM 695 O O . PRO A 1 89 ? 5.880 10.135 -6.215 1.00 88.94 89 PRO A O 1
ATOM 698 N N . ASP A 1 90 ? 6.357 9.322 -8.255 1.00 89.75 90 ASP A N 1
ATOM 699 C CA . ASP A 1 90 ? 5.055 8.666 -8.434 1.00 89.75 90 ASP A CA 1
ATOM 700 C C . ASP A 1 90 ? 4.869 7.543 -7.411 1.00 89.75 90 ASP A C 1
ATOM 702 O O . ASP A 1 90 ? 3.839 7.456 -6.737 1.00 89.75 90 ASP A O 1
ATOM 706 N N . VAL A 1 91 ? 5.902 6.712 -7.243 1.00 89.56 91 VAL A N 1
ATOM 707 C CA . VAL A 1 91 ? 5.912 5.626 -6.255 1.00 89.56 91 VAL A CA 1
ATOM 708 C C . VAL A 1 91 ? 5.800 6.189 -4.837 1.00 89.56 91 VAL A C 1
ATOM 710 O O . VAL A 1 91 ? 5.017 5.681 -4.032 1.00 89.56 91 VAL A O 1
ATOM 713 N N . LEU A 1 92 ? 6.518 7.274 -4.531 1.00 90.31 92 LEU A N 1
ATOM 714 C CA . LEU A 1 92 ? 6.430 7.947 -3.236 1.00 90.31 92 LEU A CA 1
ATOM 715 C C . LEU A 1 92 ? 5.023 8.500 -2.976 1.00 90.31 92 LEU A C 1
ATOM 717 O O . LEU A 1 92 ? 4.514 8.352 -1.867 1.00 90.31 92 LEU A O 1
ATOM 721 N N . SER A 1 93 ? 4.373 9.086 -3.983 1.00 92.56 93 SER A N 1
ATOM 722 C CA . SER A 1 93 ? 3.005 9.601 -3.872 1.00 92.56 93 SER A CA 1
ATOM 723 C C . SER A 1 93 ? 2.001 8.501 -3.517 1.00 92.56 93 SER A C 1
ATOM 725 O O . SER A 1 93 ? 1.187 8.676 -2.605 1.00 92.56 93 SER A O 1
ATOM 727 N N . TYR A 1 94 ? 2.077 7.343 -4.179 1.00 93.06 94 TYR A N 1
ATOM 728 C CA . TYR A 1 94 ? 1.238 6.191 -3.837 1.00 93.06 94 TYR A CA 1
ATOM 729 C C . TYR A 1 94 ? 1.514 5.668 -2.427 1.00 93.06 94 TYR A C 1
ATOM 731 O O . TYR A 1 94 ? 0.582 5.366 -1.681 1.00 93.06 94 TYR A O 1
ATOM 739 N N . SER A 1 95 ? 2.786 5.622 -2.036 1.00 92.31 95 SER A N 1
ATOM 740 C CA . SER A 1 95 ? 3.188 5.157 -0.711 1.00 92.31 95 SER A CA 1
ATOM 741 C C . SER A 1 95 ? 2.681 6.074 0.410 1.00 92.31 95 SER A C 1
ATOM 743 O O . SER A 1 95 ? 2.126 5.602 1.403 1.00 92.31 95 SER A O 1
ATOM 745 N N . LEU A 1 96 ? 2.756 7.396 0.213 1.00 92.19 96 LEU A N 1
ATOM 746 C CA . LEU A 1 96 ? 2.218 8.386 1.149 1.00 92.19 96 LEU A CA 1
ATOM 747 C C . LEU A 1 96 ? 0.692 8.296 1.279 1.00 92.19 96 LEU A C 1
ATOM 749 O O . LEU A 1 96 ? 0.178 8.390 2.395 1.00 92.19 96 LEU A O 1
ATOM 753 N N . GLN A 1 97 ? -0.030 8.079 0.173 1.00 94.50 97 GLN A N 1
ATOM 754 C CA . GLN A 1 97 ? -1.479 7.842 0.208 1.00 94.50 97 GLN A CA 1
ATOM 755 C C . GLN A 1 97 ? -1.812 6.600 1.049 1.00 94.50 97 GLN A C 1
ATOM 757 O O . GLN A 1 97 ? -2.651 6.675 1.946 1.00 94.50 97 GLN A O 1
ATOM 762 N N . TYR A 1 98 ? -1.108 5.487 0.824 1.00 93.62 98 TYR A N 1
ATOM 763 C CA . TYR A 1 98 ? -1.314 4.249 1.580 1.00 93.62 98 TYR A CA 1
ATOM 764 C C . TYR A 1 98 ? -1.029 4.435 3.077 1.00 93.62 98 TYR A C 1
ATOM 766 O O . TYR A 1 98 ? -1.842 4.070 3.928 1.00 93.62 98 TYR A O 1
ATOM 774 N N . ARG A 1 99 ? 0.075 5.108 3.419 1.00 91.88 99 ARG A N 1
ATOM 775 C CA . ARG A 1 99 ? 0.413 5.423 4.812 1.00 91.88 99 ARG A CA 1
ATOM 776 C C . ARG A 1 99 ? -0.635 6.311 5.486 1.00 91.88 99 ARG A C 1
ATOM 778 O O . ARG A 1 99 ? -0.941 6.118 6.662 1.00 91.88 99 ARG A O 1
ATOM 785 N N . SER A 1 100 ? -1.193 7.274 4.752 1.00 93.62 100 SER A N 1
ATOM 786 C CA . SER A 1 100 ? -2.278 8.131 5.243 1.00 93.62 100 SER A CA 1
ATOM 787 C C . SER A 1 100 ? -3.502 7.305 5.651 1.00 93.62 100 SER A C 1
ATOM 789 O O . SER A 1 100 ? -4.040 7.501 6.741 1.00 93.62 100 SER A O 1
ATOM 791 N N . ILE A 1 101 ? -3.888 6.317 4.838 1.00 94.19 101 ILE A N 1
ATOM 792 C CA . ILE A 1 101 ? -5.015 5.421 5.139 1.00 94.19 101 ILE A CA 1
ATOM 793 C C . ILE A 1 101 ? -4.724 4.561 6.368 1.00 94.19 101 ILE A C 1
ATOM 795 O O . ILE A 1 101 ? -5.594 4.443 7.232 1.00 94.19 101 ILE A O 1
ATOM 799 N N . ILE A 1 102 ? -3.514 4.004 6.500 1.00 92.94 102 ILE A N 1
ATOM 800 C CA . ILE A 1 102 ? -3.134 3.241 7.700 1.00 92.94 102 ILE A CA 1
ATOM 801 C C . ILE A 1 102 ? -3.290 4.109 8.954 1.00 92.94 102 ILE A C 1
ATOM 803 O O . ILE A 1 102 ? -3.925 3.694 9.922 1.00 92.94 102 ILE A O 1
ATOM 807 N N . ARG A 1 103 ? -2.761 5.338 8.932 1.00 93.50 103 ARG A N 1
ATOM 808 C CA . ARG A 1 103 ? -2.842 6.268 10.071 1.00 93.50 103 ARG A CA 1
ATOM 809 C C . ARG A 1 103 ? -4.272 6.698 10.382 1.00 93.50 103 ARG A C 1
ATOM 811 O O . ARG A 1 103 ? -4.636 6.781 11.552 1.00 93.50 103 ARG A O 1
ATOM 818 N N . SER A 1 104 ? -5.081 6.938 9.354 1.00 93.94 104 SER A N 1
ATOM 819 C CA . SER A 1 104 ? -6.507 7.232 9.512 1.00 93.94 104 SER A CA 1
ATOM 820 C C . SER A 1 104 ? -7.258 6.044 10.117 1.00 93.94 104 SER A C 1
ATOM 822 O O . SER A 1 104 ? -8.064 6.212 11.023 1.00 93.94 104 SER A O 1
ATOM 824 N N . THR A 1 105 ? -6.931 4.823 9.703 1.00 93.56 105 THR A N 1
ATOM 825 C CA . THR A 1 105 ? -7.527 3.607 10.265 1.00 93.56 105 THR A CA 1
ATOM 826 C C . THR A 1 105 ? -7.110 3.415 11.729 1.00 93.56 105 THR A C 1
ATOM 828 O O . THR A 1 105 ? -7.948 3.120 12.579 1.00 93.56 105 THR A O 1
ATOM 831 N N . LEU A 1 106 ? -5.836 3.659 12.060 1.00 92.94 106 LEU A N 1
ATOM 832 C CA . LEU A 1 106 ? -5.322 3.613 13.435 1.00 92.94 106 LEU A CA 1
ATOM 833 C C . LEU A 1 106 ? -6.025 4.590 14.381 1.00 92.94 106 LEU A C 1
ATOM 835 O O . LEU A 1 106 ? -6.207 4.270 15.559 1.00 92.94 106 LEU A O 1
ATOM 839 N N . SER A 1 107 ? -6.402 5.776 13.894 1.00 92.50 107 SER A N 1
ATOM 840 C CA . SER A 1 107 ? -7.123 6.759 14.707 1.00 92.50 107 SER A CA 1
ATOM 841 C C . SER A 1 107 ? -8.592 6.389 14.921 1.00 92.50 107 SER A C 1
ATOM 843 O O . SER A 1 107 ? -9.163 6.784 15.935 1.00 92.50 107 SER A O 1
ATOM 845 N N . MET A 1 108 ? -9.184 5.598 14.019 1.00 92.44 108 MET A N 1
ATOM 846 C CA . MET A 1 108 ? -10.556 5.094 14.142 1.00 92.44 108 MET A CA 1
ATOM 847 C C . MET A 1 108 ? -10.679 3.884 15.076 1.00 92.44 108 MET A C 1
ATOM 849 O O . MET A 1 108 ? -11.748 3.671 15.643 1.00 92.44 108 MET A O 1
ATOM 853 N N . ILE A 1 109 ? -9.617 3.088 15.244 1.00 91.38 109 ILE A N 1
ATOM 854 C CA . ILE A 1 109 ? -9.646 1.902 16.114 1.00 91.38 109 ILE A CA 1
ATOM 855 C C . ILE A 1 109 ? -9.530 2.330 17.591 1.00 91.38 109 ILE A C 1
ATOM 857 O O . ILE A 1 109 ? -8.538 2.976 17.979 1.00 91.38 109 ILE A O 1
ATOM 861 N N . PRO A 1 110 ? -10.506 1.972 18.448 1.00 89.56 110 PRO A N 1
ATOM 862 C CA . PRO A 1 110 ? -10.487 2.332 19.860 1.00 89.56 110 PRO A CA 1
ATOM 863 C C . PRO A 1 110 ? -9.350 1.621 20.604 1.00 89.56 110 PRO A C 1
ATOM 865 O O . PRO A 1 110 ? -8.899 0.545 20.228 1.00 89.56 110 PRO A O 1
ATOM 868 N N . VAL A 1 111 ? -8.875 2.220 21.701 1.00 87.50 111 VAL A N 1
ATOM 869 C CA . VAL A 1 111 ? -7.774 1.653 22.511 1.00 87.50 111 VAL A CA 1
ATOM 870 C C . VAL A 1 111 ? -8.149 0.300 23.131 1.00 87.50 111 VAL A C 1
ATOM 872 O O . VAL A 1 111 ? -7.272 -0.523 23.370 1.00 87.50 111 VAL A O 1
ATOM 875 N N . SER A 1 112 ? -9.444 0.045 23.341 1.00 88.75 112 SER A N 1
ATOM 876 C CA . SER A 1 112 ? -9.961 -1.245 23.813 1.00 88.75 112 SER A CA 1
ATOM 877 C C . SER A 1 112 ? -9.693 -2.401 22.847 1.00 88.75 112 SER A C 1
ATOM 879 O O . SER A 1 112 ? -9.649 -3.548 23.276 1.00 88.75 112 SER A O 1
ATOM 881 N N . GLU A 1 113 ? -9.489 -2.120 21.559 1.00 87.88 113 GLU A N 1
ATOM 882 C CA . GLU A 1 113 ? -9.171 -3.114 20.528 1.00 87.88 113 GLU A CA 1
ATOM 883 C C . GLU A 1 113 ? -7.656 -3.210 20.317 1.00 87.88 113 GLU A C 1
ATOM 885 O O . GLU A 1 113 ? -7.125 -2.983 19.225 1.00 87.88 113 GLU A O 1
ATOM 890 N N . PHE A 1 114 ? -6.952 -3.517 21.408 1.00 86.75 114 PHE A N 1
ATOM 891 C CA . PHE A 1 114 ? -5.495 -3.459 21.482 1.00 86.75 114 PHE A CA 1
ATOM 892 C C . PHE A 1 114 ? -4.801 -4.301 20.403 1.00 86.75 114 PHE A C 1
ATOM 894 O O . PHE A 1 114 ? -3.940 -3.778 19.704 1.00 86.75 114 PHE A O 1
ATOM 901 N N . GLU A 1 115 ? -5.208 -5.558 20.204 1.00 87.25 115 GLU A N 1
ATOM 902 C CA . GLU A 1 115 ? -4.546 -6.473 19.257 1.00 87.25 115 GLU A CA 1
ATOM 903 C C . GLU A 1 115 ? -4.585 -5.965 17.807 1.00 87.25 115 GLU A C 1
ATOM 905 O O . GLU A 1 115 ? -3.582 -6.010 17.089 1.00 87.25 115 GLU A O 1
ATOM 910 N N . ILE A 1 116 ? -5.736 -5.439 17.367 1.00 87.44 116 ILE A N 1
ATOM 911 C CA . ILE A 1 116 ? -5.904 -4.896 16.010 1.00 87.44 116 ILE A CA 1
ATOM 912 C C . ILE A 1 116 ? -5.081 -3.615 15.871 1.00 87.44 116 ILE A C 1
ATOM 914 O O . ILE A 1 116 ? -4.391 -3.415 14.868 1.00 87.44 116 ILE A O 1
ATOM 918 N N . LYS A 1 117 ? -5.127 -2.756 16.892 1.00 90.94 117 LYS A N 1
ATOM 919 C CA . LYS A 1 117 ? -4.406 -1.485 16.907 1.00 90.94 117 LYS A CA 1
ATOM 920 C C . LYS A 1 117 ? -2.891 -1.681 16.896 1.00 90.94 117 LYS A C 1
ATOM 922 O O . LYS A 1 117 ? -2.207 -1.004 16.134 1.00 90.94 117 LYS A O 1
ATOM 927 N N . GLU A 1 118 ? -2.379 -2.614 17.694 1.00 89.94 118 GLU A N 1
ATOM 928 C CA . GLU A 1 118 ? -0.961 -2.973 17.738 1.00 89.94 118 GLU A CA 1
ATOM 929 C C . GLU A 1 118 ? -0.508 -3.557 16.398 1.00 89.94 118 GLU A C 1
ATOM 931 O O . GLU A 1 118 ? 0.447 -3.053 15.808 1.00 89.94 118 GLU A O 1
ATOM 936 N N . SER A 1 119 ? -1.251 -4.528 15.854 1.00 89.25 119 SER A N 1
ATOM 937 C CA . SER A 1 119 ? -0.944 -5.141 14.554 1.00 89.25 119 SER A CA 1
ATOM 938 C C . SER A 1 119 ? -0.860 -4.100 13.434 1.00 89.25 119 SER A C 1
ATOM 940 O O . SER A 1 119 ? 0.067 -4.110 12.620 1.00 89.25 119 SER A O 1
ATOM 942 N N . LEU A 1 120 ? -1.809 -3.162 13.401 1.00 90.88 120 LEU A N 1
ATOM 943 C CA . LEU A 1 120 ? -1.832 -2.105 12.397 1.00 90.88 120 LEU A CA 1
ATOM 944 C C . LEU A 1 120 ? -0.720 -1.063 12.619 1.00 90.88 120 LEU A C 1
ATOM 946 O O . LEU A 1 120 ? -0.163 -0.551 11.648 1.00 90.88 120 LEU A O 1
ATOM 950 N N . ALA A 1 121 ? -0.348 -0.780 13.870 1.00 92.00 121 ALA A N 1
ATOM 951 C CA . ALA A 1 121 ? 0.772 0.103 14.189 1.00 92.00 121 ALA A CA 1
ATOM 952 C C . ALA A 1 121 ? 2.109 -0.520 13.764 1.00 92.00 121 ALA A C 1
ATOM 954 O O . ALA A 1 121 ? 2.961 0.163 13.198 1.00 92.00 121 ALA A O 1
ATOM 955 N N . THR A 1 122 ? 2.275 -1.832 13.954 1.00 92.12 122 THR A N 1
ATOM 956 C CA . THR A 1 122 ? 3.426 -2.570 13.424 1.00 92.12 122 THR A CA 1
ATOM 957 C C . THR A 1 122 ? 3.471 -2.507 11.897 1.00 92.12 122 THR A C 1
ATOM 959 O O . THR A 1 122 ? 4.538 -2.272 11.329 1.00 92.12 122 THR A O 1
ATOM 962 N N . ALA A 1 123 ? 2.330 -2.655 11.217 1.00 89.00 123 ALA A N 1
ATOM 963 C CA . ALA A 1 123 ? 2.266 -2.522 9.762 1.00 89.00 123 ALA A CA 1
ATOM 964 C C . ALA A 1 123 ? 2.667 -1.111 9.284 1.00 89.00 123 ALA A C 1
ATOM 966 O O . ALA A 1 123 ? 3.414 -0.987 8.313 1.00 89.00 123 ALA A O 1
ATOM 967 N N . GLU A 1 124 ? 2.236 -0.054 9.984 1.00 93.50 124 GLU A N 1
ATOM 968 C CA . GLU A 1 124 ? 2.643 1.333 9.702 1.00 93.50 124 GLU A CA 1
ATOM 969 C C . GLU A 1 124 ? 4.158 1.526 9.835 1.00 93.50 124 GLU A C 1
ATOM 971 O O . GLU A 1 124 ? 4.783 2.131 8.958 1.00 93.50 124 GLU A O 1
ATOM 976 N N . LEU A 1 125 ? 4.753 0.957 10.889 1.00 92.94 125 LEU A N 1
ATOM 977 C CA . LEU A 1 125 ? 6.189 1.033 11.145 1.00 92.94 125 LEU A CA 1
ATOM 978 C C . LEU A 1 125 ? 6.995 0.315 10.056 1.00 92.94 125 LEU A C 1
ATOM 980 O O . LEU A 1 125 ? 7.952 0.882 9.522 1.00 92.94 125 LEU A O 1
ATOM 984 N N . ILE A 1 126 ? 6.599 -0.913 9.704 1.00 90.88 126 ILE A N 1
ATOM 985 C CA . ILE A 1 126 ? 7.237 -1.694 8.635 1.00 90.88 126 ILE A CA 1
ATOM 986 C C . ILE A 1 126 ? 7.168 -0.923 7.317 1.00 90.88 126 ILE A C 1
ATOM 988 O O . ILE A 1 126 ? 8.175 -0.806 6.618 1.00 90.88 126 ILE A O 1
ATOM 992 N N . TRP A 1 127 ? 6.008 -0.356 6.987 1.00 91.38 127 TRP A N 1
ATOM 993 C CA . TRP A 1 127 ? 5.851 0.401 5.750 1.00 91.38 127 TRP A CA 1
ATOM 994 C C . TRP A 1 127 ? 6.704 1.673 5.735 1.00 91.38 127 TRP A C 1
ATOM 996 O O . TRP A 1 127 ? 7.410 1.931 4.759 1.00 91.38 127 TRP A O 1
ATOM 1006 N N . SER A 1 128 ? 6.734 2.411 6.849 1.00 88.81 128 SER A N 1
ATOM 1007 C CA . SER A 1 128 ? 7.589 3.590 7.008 1.00 88.81 128 SER A CA 1
ATOM 1008 C C . SER A 1 128 ? 9.073 3.262 6.817 1.00 88.81 128 SER A C 1
ATOM 1010 O O . SER A 1 128 ? 9.805 4.060 6.222 1.00 88.81 128 SER A O 1
ATOM 1012 N N . LEU A 1 129 ? 9.519 2.088 7.277 1.00 90.00 129 LEU A N 1
ATOM 1013 C CA . LEU A 1 129 ? 10.882 1.603 7.062 1.00 90.00 129 LEU A CA 1
ATOM 1014 C C . LEU A 1 129 ? 11.145 1.270 5.586 1.00 90.00 129 LEU A C 1
ATOM 1016 O O . LEU A 1 129 ? 12.174 1.676 5.048 1.00 90.00 129 LEU A O 1
ATOM 1020 N N . ILE A 1 130 ? 10.214 0.583 4.917 1.00 87.38 130 ILE A N 1
ATOM 1021 C CA . ILE A 1 130 ? 10.308 0.276 3.480 1.00 87.38 130 ILE A CA 1
ATOM 1022 C C . ILE A 1 130 ? 10.434 1.567 2.666 1.00 87.38 130 ILE A C 1
ATOM 1024 O O . ILE A 1 130 ? 11.321 1.688 1.822 1.00 87.38 130 ILE A O 1
ATOM 1028 N N . GLU A 1 131 ? 9.594 2.562 2.949 1.00 86.31 131 GLU A N 1
ATOM 1029 C CA . GLU A 1 131 ? 9.652 3.862 2.282 1.00 86.31 131 GLU A CA 1
ATOM 1030 C C . GLU A 1 131 ? 10.980 4.581 2.516 1.00 86.31 131 GLU A C 1
ATOM 1032 O O . GLU A 1 131 ? 11.510 5.198 1.591 1.00 86.31 131 GLU A O 1
ATOM 1037 N N . ALA A 1 132 ? 11.525 4.513 3.732 1.00 86.75 132 ALA A N 1
ATOM 1038 C CA . ALA A 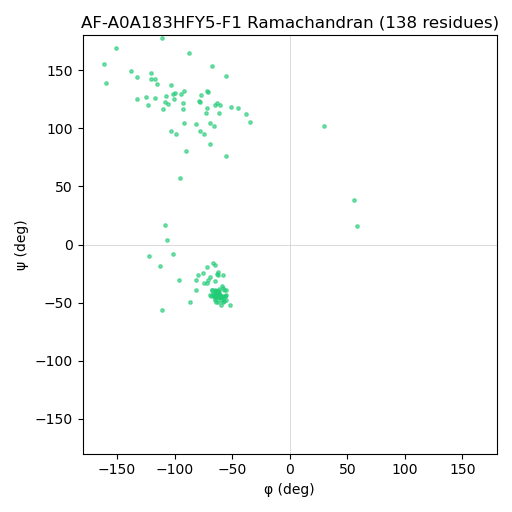1 132 ? 12.814 5.111 4.047 1.00 86.75 132 ALA A CA 1
ATOM 1039 C C . ALA A 1 132 ? 13.960 4.435 3.281 1.00 86.75 132 ALA A C 1
ATOM 1041 O O . ALA A 1 132 ? 14.795 5.139 2.725 1.00 86.75 132 ALA A O 1
ATOM 1042 N N . ILE A 1 133 ? 13.986 3.100 3.221 1.00 85.44 133 ILE A N 1
ATOM 1043 C CA . ILE A 1 133 ? 15.110 2.331 2.663 1.00 85.44 133 ILE A CA 1
ATOM 1044 C C . ILE A 1 133 ? 15.074 2.240 1.138 1.00 85.44 133 ILE A C 1
ATOM 1046 O O . ILE A 1 133 ? 16.136 2.282 0.521 1.00 85.44 133 ILE A O 1
ATOM 1050 N N . PHE A 1 134 ? 13.895 2.084 0.532 1.00 82.56 134 PHE A N 1
ATOM 1051 C CA . PHE A 1 134 ? 13.776 1.712 -0.885 1.00 82.56 134 PHE A CA 1
ATOM 1052 C C . PHE A 1 134 ? 13.202 2.809 -1.780 1.00 82.56 134 PHE A C 1
ATOM 1054 O O . PHE A 1 134 ? 13.340 2.727 -2.996 1.00 82.56 134 PHE A O 1
ATOM 1061 N N . ILE A 1 135 ? 12.535 3.815 -1.209 1.00 79.19 135 ILE A N 1
ATOM 1062 C CA . ILE A 1 135 ? 11.873 4.863 -1.997 1.00 79.19 135 ILE A CA 1
ATOM 1063 C C . ILE A 1 135 ? 12.607 6.190 -1.819 1.00 79.19 135 ILE A C 1
ATOM 1065 O O . ILE A 1 135 ? 13.065 6.788 -2.788 1.00 79.19 135 ILE A O 1
ATOM 1069 N N . LYS A 1 136 ? 12.761 6.653 -0.575 1.00 78.06 136 LYS A N 1
ATOM 1070 C CA . LYS A 1 136 ? 13.353 7.968 -0.284 1.00 78.06 136 LYS A CA 1
ATOM 1071 C C . LYS A 1 136 ? 14.855 8.036 -0.546 1.00 78.06 136 LYS A C 1
ATOM 1073 O O . LYS A 1 136 ? 15.350 9.086 -0.931 1.00 78.06 136 LYS A O 1
ATOM 1078 N N . THR A 1 137 ? 15.571 6.932 -0.382 1.00 68.75 137 THR A N 1
ATOM 1079 C CA . THR A 1 137 ? 17.007 6.815 -0.699 1.00 68.75 137 THR A CA 1
ATOM 1080 C C . THR A 1 137 ? 17.320 6.964 -2.183 1.00 68.75 137 THR A C 1
ATOM 1082 O O . THR A 1 137 ? 18.478 7.162 -2.526 1.00 68.75 137 THR A O 1
ATOM 1085 N N . HIS A 1 138 ? 16.334 6.819 -3.069 1.00 59.38 138 HIS A N 1
ATOM 1086 C CA . HIS A 1 138 ? 16.514 6.896 -4.525 1.00 59.38 138 HIS A CA 1
ATOM 1087 C C . HIS A 1 138 ? 15.946 8.201 -5.111 1.00 59.38 138 HIS A C 1
ATOM 1089 O O . HIS A 1 138 ? 15.933 8.377 -6.325 1.00 59.38 138 HIS A O 1
ATOM 1095 N N . GLY A 1 139 ? 15.450 9.099 -4.250 1.00 51.38 139 GLY A N 1
ATOM 1096 C CA . GLY A 1 139 ? 14.925 10.422 -4.602 1.00 51.38 139 GLY A CA 1
ATOM 1097 C C . GLY A 1 139 ? 15.829 11.587 -4.182 1.00 51.38 139 GLY A C 1
ATOM 1098 O O . GLY A 1 139 ? 15.333 12.711 -4.109 1.00 51.38 139 GLY A O 1
ATOM 1099 N N . ILE A 1 140 ? 17.103 11.316 -3.868 1.00 44.94 140 ILE A N 1
ATOM 1100 C CA . ILE A 1 140 ? 18.169 12.308 -3.635 1.00 44.94 140 ILE A CA 1
ATOM 1101 C C . ILE A 1 140 ? 19.154 12.232 -4.797 1.00 44.94 140 ILE A C 1
ATOM 1103 O O . ILE A 1 140 ? 19.533 11.091 -5.145 1.00 44.94 140 ILE A O 1
#